Protein AF-A0A534WV07-F1 (afdb_monomer_lite)

Radius of gyration: 24.95 Å; chains: 1; bounding box: 79×54×52 Å

Secondary structure (DSSP, 8-state):
------------------------PBPTTS-B--PPPP-----SPTT-S-TTHHHHHHHHHHHHHHHHHHHHHHHHTSPP-EEETTTTEEESTHHHHHHHHHHHHHH-GGGSTTS---HHHHSBGGGTTB-S-HHHHTSS---

Foldseek 3Di:
DDDDDDDPDDDPDDPPPPDPPDPFDADPVRDGDPDPPDDPDDPDDPPQADPCVVVLLVVQLVVLVVQLVVLVVQLVPFDDWDWDDVVTDTPDCRVVNVVSVVSNQQSFLVVDPVSSDGQCCAQPVVVVGGHPRVRCCPGPNGD

Structure (mmCIF, N/CA/C/O backbone):
data_AF-A0A534WV07-F1
#
_entry.id   AF-A0A534WV07-F1
#
loop_
_atom_site.group_PDB
_atom_site.id
_atom_site.type_symbol
_atom_site.label_atom_id
_atom_site.label_alt_id
_atom_site.label_comp_id
_atom_site.label_asym_id
_atom_site.label_entity_id
_atom_site.label_seq_id
_atom_site.pdbx_PDB_ins_code
_atom_site.Cartn_x
_atom_site.Cartn_y
_atom_site.Cartn_z
_atom_site.occupancy
_atom_site.B_iso_or_equiv
_atom_site.auth_seq_id
_atom_site.auth_comp_id
_atom_site.auth_asym_id
_atom_site.auth_atom_id
_atom_site.pdbx_PDB_model_num
ATOM 1 N N . MET A 1 1 ? -57.813 41.978 6.808 1.00 44.91 1 MET A N 1
ATOM 2 C CA . MET A 1 1 ? -56.495 42.614 6.583 1.00 44.91 1 MET A CA 1
ATOM 3 C C . MET A 1 1 ? -55.533 42.200 7.688 1.00 44.91 1 MET A C 1
ATOM 5 O O . MET A 1 1 ? -55.581 42.769 8.769 1.00 44.91 1 MET A O 1
ATOM 9 N N . ARG A 1 2 ? -54.670 41.216 7.431 1.00 41.47 2 ARG A N 1
ATOM 10 C CA . ARG A 1 2 ? -53.385 41.042 8.123 1.00 41.47 2 ARG A CA 1
ATOM 11 C C . ARG A 1 2 ? -52.481 40.270 7.166 1.00 41.47 2 ARG A C 1
ATOM 13 O O . ARG A 1 2 ? -52.918 39.290 6.582 1.00 41.47 2 ARG A O 1
ATOM 20 N N . ARG A 1 3 ? -51.327 40.870 6.884 1.00 42.50 3 ARG A N 1
ATOM 21 C CA . ARG A 1 3 ? -50.384 40.506 5.827 1.00 42.50 3 ARG A CA 1
ATOM 22 C C . ARG A 1 3 ? -49.430 39.443 6.359 1.00 42.50 3 ARG A C 1
ATOM 24 O O . ARG A 1 3 ? -48.789 39.683 7.378 1.00 42.50 3 ARG A O 1
ATOM 31 N N . ASP A 1 4 ? -49.318 38.339 5.635 1.00 42.88 4 ASP A N 1
ATOM 32 C CA . ASP A 1 4 ? -48.272 37.342 5.822 1.00 42.88 4 ASP A CA 1
ATOM 33 C C . ASP A 1 4 ? -46.964 37.886 5.233 1.00 42.88 4 ASP A C 1
ATOM 35 O O . ASP A 1 4 ? -46.855 38.133 4.031 1.00 42.88 4 ASP A O 1
ATOM 39 N N . THR A 1 5 ? -45.973 38.132 6.086 1.00 47.84 5 THR A N 1
ATOM 40 C CA . THR A 1 5 ? -44.614 38.494 5.667 1.00 47.84 5 THR A CA 1
ATOM 41 C C . THR A 1 5 ? -43.731 37.254 5.727 1.00 47.84 5 THR A C 1
ATOM 43 O O . THR A 1 5 ? -43.322 36.831 6.807 1.00 47.84 5 THR A O 1
ATOM 46 N N . TYR A 1 6 ? -43.430 36.681 4.563 1.00 42.81 6 TYR A N 1
ATOM 47 C CA . TYR A 1 6 ? -42.392 35.667 4.400 1.00 42.81 6 TYR A CA 1
ATOM 48 C C . TYR A 1 6 ? -41.011 36.331 4.487 1.00 42.81 6 TYR A C 1
ATOM 50 O O . TYR A 1 6 ? -40.697 37.233 3.711 1.00 42.81 6 TYR A O 1
ATOM 58 N N . VAL A 1 7 ? -40.178 35.885 5.430 1.00 42.81 7 VAL A N 1
ATOM 59 C CA . VAL A 1 7 ? -38.757 36.248 5.495 1.00 42.81 7 VAL A CA 1
ATOM 60 C C . VAL A 1 7 ? -38.006 35.377 4.490 1.00 42.81 7 VAL A C 1
ATOM 62 O O . VAL A 1 7 ? -37.798 34.187 4.714 1.00 42.81 7 VAL A O 1
ATOM 65 N N . ALA A 1 8 ? -37.620 35.970 3.362 1.00 38.81 8 ALA A N 1
ATOM 66 C CA . ALA A 1 8 ? -36.709 35.365 2.401 1.00 38.81 8 ALA A CA 1
ATOM 67 C C . ALA A 1 8 ? -35.280 35.397 2.972 1.00 38.81 8 ALA A C 1
ATOM 69 O O . ALA A 1 8 ? -34.580 36.403 2.879 1.00 38.81 8 ALA A O 1
ATOM 70 N N . GLY A 1 9 ? -34.856 34.302 3.605 1.00 36.47 9 GLY A N 1
ATOM 71 C CA . GLY A 1 9 ? -33.460 34.089 3.981 1.00 36.47 9 GLY A CA 1
ATOM 72 C C . GLY A 1 9 ? -32.647 33.711 2.746 1.00 36.47 9 GLY A C 1
ATOM 73 O O . GLY A 1 9 ? -32.732 32.582 2.271 1.00 36.47 9 GLY A O 1
ATOM 74 N N . ALA A 1 10 ? -31.886 34.658 2.201 1.00 44.22 10 ALA A N 1
ATOM 75 C CA . ALA A 1 10 ? -30.962 34.405 1.103 1.00 44.22 10 ALA A CA 1
ATOM 76 C C . ALA A 1 10 ? -29.824 33.480 1.574 1.00 44.22 10 ALA A C 1
ATOM 78 O O . ALA A 1 10 ? -28.986 33.871 2.385 1.00 44.22 10 ALA A O 1
ATOM 79 N N . ALA A 1 11 ? -29.794 32.247 1.066 1.00 43.12 11 ALA A N 1
ATOM 80 C CA . ALA A 1 11 ? -28.668 31.339 1.237 1.00 43.12 11 ALA A CA 1
ATOM 81 C C . ALA A 1 11 ? -27.536 31.764 0.288 1.00 43.12 11 ALA A C 1
ATOM 83 O O . ALA A 1 11 ? -27.613 31.554 -0.922 1.00 43.12 11 ALA A O 1
ATOM 84 N N . VAL A 1 12 ? -26.487 32.385 0.828 1.00 46.97 12 VAL A N 1
ATOM 85 C CA . VAL A 1 12 ? -25.256 32.661 0.079 1.00 46.97 12 VAL A CA 1
ATOM 86 C C . VAL A 1 12 ? -24.437 31.371 0.036 1.00 46.97 12 VAL A C 1
ATOM 88 O O . VAL A 1 12 ? -23.792 30.996 1.013 1.00 46.97 12 VAL A O 1
ATOM 91 N N . LEU A 1 13 ? -24.486 30.672 -1.100 1.00 42.69 13 LEU A N 1
ATOM 92 C CA . LEU A 1 13 ? -23.568 29.580 -1.421 1.00 42.69 13 LEU A CA 1
ATOM 93 C C . LEU A 1 13 ? -22.167 30.175 -1.640 1.00 42.69 13 LEU A C 1
ATOM 95 O O . LEU A 1 13 ? -21.871 30.733 -2.696 1.00 42.69 13 LEU A O 1
ATOM 99 N N . GLY A 1 14 ? -21.301 30.080 -0.633 1.00 40.59 14 GLY A N 1
ATOM 100 C CA . GLY A 1 14 ? -19.882 30.385 -0.783 1.00 40.59 14 GLY A CA 1
ATOM 101 C C . GLY A 1 14 ? -19.194 29.280 -1.579 1.00 40.59 14 GLY A C 1
ATOM 102 O O . GLY A 1 14 ? -18.913 28.212 -1.037 1.00 40.59 14 GLY A O 1
ATOM 103 N N . LEU A 1 15 ? -18.923 29.523 -2.862 1.00 44.66 15 LEU A N 1
ATOM 104 C CA . LEU A 1 15 ? -18.034 28.680 -3.658 1.00 44.66 15 LEU A CA 1
ATOM 105 C C . LEU A 1 15 ? -16.600 28.876 -3.133 1.00 44.66 15 LEU A C 1
ATOM 107 O O . LEU A 1 15 ? -15.939 29.864 -3.453 1.00 44.66 15 LEU A O 1
ATOM 111 N N . LEU A 1 16 ? -16.120 27.956 -2.295 1.00 42.81 16 LEU A N 1
ATOM 112 C CA . LEU A 1 16 ? -14.706 27.882 -1.925 1.00 42.81 16 LEU A CA 1
ATOM 113 C C . LEU A 1 16 ? -13.919 27.367 -3.135 1.00 42.81 16 LEU A C 1
ATOM 115 O O . LEU A 1 16 ? -13.789 26.163 -3.353 1.00 42.81 16 LEU A O 1
ATOM 119 N N . LEU A 1 17 ? -13.412 28.299 -3.940 1.00 43.03 17 LEU A N 1
ATOM 120 C CA . LEU A 1 17 ? -12.397 28.023 -4.948 1.00 43.03 17 LEU A CA 1
ATOM 121 C C . LEU A 1 17 ? -11.103 27.637 -4.221 1.00 43.03 17 LEU A C 1
ATOM 123 O O . LEU A 1 17 ? -10.373 28.492 -3.722 1.00 43.03 17 LEU A O 1
ATOM 127 N N . VAL A 1 18 ? -10.830 26.336 -4.134 1.00 47.22 18 VAL A N 1
ATOM 128 C CA . VAL A 1 18 ? -9.512 25.831 -3.743 1.00 47.22 18 VAL A CA 1
ATOM 129 C C . VAL A 1 18 ? -8.566 26.117 -4.906 1.00 47.22 18 VAL A C 1
ATOM 131 O O . VAL A 1 18 ? -8.533 25.382 -5.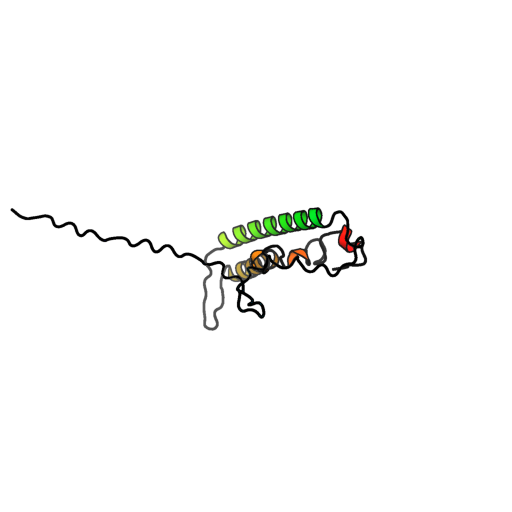890 1.00 47.22 18 VAL A O 1
ATOM 134 N N . SER A 1 19 ? -7.828 27.222 -4.822 1.00 48.84 19 SER A N 1
ATOM 135 C CA . SER A 1 19 ? -6.730 27.517 -5.741 1.00 48.84 19 SER A CA 1
ATOM 136 C C . SER A 1 19 ? -5.634 26.459 -5.566 1.00 48.84 19 SER A C 1
ATOM 138 O O . SER A 1 19 ? -5.107 26.333 -4.458 1.00 48.84 19 SER A O 1
ATOM 140 N N . PRO A 1 20 ? -5.225 25.723 -6.615 1.00 44.72 20 PRO A N 1
ATOM 141 C CA . PRO A 1 20 ? -4.034 24.893 -6.560 1.00 44.72 20 PRO A CA 1
ATOM 142 C C . PRO A 1 20 ? -2.830 25.823 -6.726 1.00 44.72 20 PRO A C 1
ATOM 144 O O . PRO A 1 20 ? -2.219 25.896 -7.789 1.00 44.72 20 PRO A O 1
ATOM 147 N N . ALA A 1 21 ? -2.513 26.606 -5.697 1.00 46.28 21 ALA A N 1
ATOM 148 C CA . ALA A 1 21 ? -1.262 27.346 -5.669 1.00 46.28 21 ALA A CA 1
ATOM 149 C C . ALA A 1 21 ? -0.133 26.342 -5.396 1.00 46.28 21 ALA A C 1
ATOM 151 O O . ALA A 1 21 ? 0.298 26.155 -4.261 1.00 46.28 21 ALA A O 1
ATOM 152 N N . GLY A 1 22 ? 0.316 25.656 -6.450 1.00 51.72 22 GLY A N 1
ATOM 153 C CA . GLY A 1 22 ? 1.664 25.103 -6.481 1.00 51.72 22 GLY A CA 1
ATOM 154 C C . GLY A 1 22 ? 2.663 26.236 -6.238 1.00 51.72 22 GLY A C 1
ATOM 155 O O . GLY A 1 22 ? 2.408 27.378 -6.624 1.00 51.72 22 GLY A O 1
ATOM 156 N N . PHE A 1 23 ? 3.765 25.939 -5.548 1.00 49.47 23 PHE A N 1
ATOM 157 C CA . PHE A 1 23 ? 4.808 26.914 -5.233 1.00 49.47 23 PHE A CA 1
ATOM 158 C C . PHE A 1 23 ? 5.256 27.635 -6.505 1.00 49.47 23 PHE A C 1
ATOM 160 O O . PHE A 1 23 ? 5.887 27.057 -7.387 1.00 49.47 23 PHE A O 1
ATOM 167 N N . ALA A 1 24 ? 4.877 28.902 -6.615 1.00 46.78 24 ALA A N 1
ATOM 168 C CA . ALA A 1 24 ? 5.143 29.706 -7.783 1.00 46.78 24 ALA A CA 1
ATOM 169 C C . ALA A 1 24 ? 6.567 30.270 -7.654 1.00 46.78 24 ALA A C 1
ATOM 171 O O . ALA A 1 24 ? 6.831 31.111 -6.796 1.00 46.78 24 ALA A O 1
ATOM 172 N N . GLN A 1 25 ? 7.504 29.769 -8.461 1.00 51.03 25 GLN A N 1
ATOM 173 C CA . GLN A 1 25 ? 8.878 30.267 -8.483 1.00 51.03 25 GLN A CA 1
ATOM 174 C C . GLN A 1 25 ? 8.988 31.393 -9.519 1.00 51.03 25 GLN A C 1
ATOM 176 O O . GLN A 1 25 ? 8.720 31.190 -10.702 1.00 51.03 25 GLN A O 1
ATOM 181 N N . GLN A 1 26 ? 9.348 32.600 -9.072 1.00 49.12 26 GLN A N 1
ATOM 182 C CA . GLN A 1 26 ? 9.653 33.717 -9.967 1.00 49.12 26 GLN A CA 1
ATOM 183 C C . GLN A 1 26 ? 10.931 33.409 -10.752 1.00 49.12 26 GLN A C 1
ATOM 185 O O . GLN A 1 26 ? 11.965 33.086 -10.167 1.00 49.12 26 GLN A O 1
ATOM 190 N N . ASN A 1 27 ? 10.884 33.554 -12.075 1.00 57.56 27 ASN A N 1
ATOM 191 C CA . ASN A 1 27 ? 12.112 33.700 -12.851 1.00 57.56 27 ASN A CA 1
ATOM 192 C C . ASN A 1 27 ? 12.733 35.082 -12.544 1.00 57.56 27 ASN A C 1
ATOM 194 O O . ASN A 1 27 ? 12.026 36.015 -12.161 1.00 57.56 27 ASN A O 1
ATOM 198 N N . GLY A 1 28 ? 14.045 35.238 -12.745 1.00 54.62 28 GLY A N 1
ATOM 199 C CA . GLY A 1 28 ? 14.826 36.464 -12.530 1.00 54.62 28 GLY A CA 1
ATOM 200 C C . GLY A 1 28 ? 14.401 37.689 -13.357 1.00 54.62 28 GLY A C 1
ATOM 201 O O . GLY A 1 28 ? 15.070 38.714 -13.311 1.00 54.62 28 GLY A O 1
ATOM 202 N N . ASN A 1 29 ? 13.294 37.605 -14.098 1.00 64.62 29 ASN A N 1
ATOM 203 C CA . ASN A 1 29 ? 12.626 38.697 -14.807 1.00 64.62 29 ASN A CA 1
ATOM 204 C C . ASN A 1 29 ? 11.227 39.033 -14.241 1.00 64.62 29 ASN A C 1
ATOM 206 O O . ASN A 1 29 ? 10.487 39.791 -14.860 1.00 64.62 29 ASN A O 1
ATOM 210 N N . GLY A 1 30 ? 10.850 38.480 -13.082 1.00 55.50 30 GLY A N 1
ATOM 211 C CA . GLY A 1 30 ? 9.618 38.829 -12.365 1.00 55.50 30 GLY A CA 1
ATOM 212 C C . GLY A 1 30 ? 8.333 38.192 -12.904 1.00 55.50 30 GLY A C 1
ATOM 213 O O . GLY A 1 30 ? 7.273 38.402 -12.316 1.00 55.50 30 GLY A O 1
ATOM 214 N N . ASN A 1 31 ? 8.405 37.381 -13.965 1.00 61.72 31 ASN A N 1
ATOM 215 C CA . ASN A 1 31 ? 7.242 36.676 -14.501 1.00 61.72 31 ASN A CA 1
ATOM 216 C C . ASN A 1 31 ? 7.009 35.346 -13.773 1.00 61.72 31 ASN A C 1
ATOM 218 O O . ASN A 1 31 ? 7.910 34.510 -13.662 1.00 61.72 31 ASN A O 1
ATOM 222 N N . PHE A 1 32 ? 5.770 35.138 -13.324 1.00 53.28 32 PHE A N 1
ATOM 223 C CA . PHE A 1 32 ? 5.299 33.843 -12.846 1.00 53.28 32 PHE A CA 1
ATOM 224 C C . PHE A 1 32 ? 5.112 32.906 -14.034 1.00 53.28 32 PHE A C 1
ATOM 226 O O . PHE A 1 32 ? 4.181 33.057 -14.825 1.00 53.28 32 PHE A O 1
ATOM 233 N N . VAL A 1 33 ? 6.007 31.932 -14.158 1.00 60.22 33 VAL A N 1
ATOM 234 C CA . VAL A 1 33 ? 5.851 30.826 -15.099 1.00 60.22 33 VAL A CA 1
ATOM 235 C C . VAL A 1 33 ? 5.328 29.645 -14.293 1.00 60.22 33 VAL A C 1
ATOM 237 O O . VAL A 1 33 ? 5.972 29.215 -13.338 1.00 60.22 33 VAL A O 1
ATOM 240 N N . CYS A 1 34 ? 4.158 29.119 -14.660 1.00 58.78 34 CYS A N 1
ATOM 241 C CA . CYS A 1 34 ? 3.775 27.774 -14.243 1.00 58.78 34 CYS A CA 1
ATOM 242 C C . CYS A 1 34 ? 4.711 26.811 -14.977 1.00 58.78 34 CYS A C 1
ATOM 244 O O . CYS A 1 34 ? 4.427 26.399 -16.101 1.00 58.78 34 CYS A O 1
ATOM 246 N N . GLU A 1 35 ? 5.881 26.542 -14.398 1.00 57.66 35 GLU A N 1
ATOM 247 C CA . GLU A 1 35 ? 6.771 25.518 -14.926 1.00 57.66 35 GLU A CA 1
ATOM 248 C C . GLU A 1 35 ? 6.032 24.178 -14.771 1.00 57.66 35 GLU A C 1
ATOM 250 O O . GLU A 1 35 ? 5.529 23.893 -13.676 1.00 57.66 35 GLU A O 1
ATOM 255 N N . PRO A 1 36 ? 5.877 23.376 -15.845 1.00 57.44 36 PRO A N 1
ATOM 256 C CA . PRO A 1 36 ? 5.314 22.040 -15.703 1.00 57.44 36 PRO A CA 1
ATOM 257 C C . PRO A 1 36 ? 6.112 21.302 -14.622 1.00 57.44 36 PRO A C 1
ATOM 259 O O . PRO A 1 36 ? 7.318 21.553 -14.505 1.00 57.44 36 PRO A O 1
ATOM 262 N N . PRO A 1 37 ? 5.474 20.428 -13.817 1.00 60.75 37 PRO A N 1
ATOM 263 C CA . PRO A 1 37 ? 6.180 19.721 -12.759 1.00 60.75 37 PRO A CA 1
ATOM 264 C C . PRO A 1 37 ? 7.449 19.120 -13.357 1.00 60.75 37 PRO A C 1
ATOM 266 O O . PRO A 1 37 ? 7.390 18.444 -14.391 1.00 60.75 37 PRO A O 1
ATOM 269 N N . LYS A 1 38 ? 8.604 19.452 -12.760 1.00 64.31 38 LYS A N 1
ATOM 270 C CA . LYS A 1 38 ? 9.887 18.891 -13.185 1.00 64.31 38 LYS A CA 1
ATOM 271 C C . LYS A 1 38 ? 9.689 17.386 -13.301 1.00 64.31 38 LYS A C 1
ATOM 273 O O . LYS A 1 38 ? 9.105 16.782 -12.399 1.00 64.31 38 LYS A O 1
ATOM 278 N N . ARG A 1 39 ? 10.119 16.809 -14.430 1.00 64.31 39 ARG A N 1
ATOM 279 C CA . ARG A 1 39 ? 10.067 15.355 -14.628 1.00 64.31 39 ARG A CA 1
ATOM 280 C C . ARG A 1 39 ? 10.599 14.689 -13.354 1.00 64.31 39 ARG A C 1
ATOM 282 O O . ARG A 1 39 ? 11.603 15.196 -12.838 1.00 64.31 39 ARG A O 1
ATOM 289 N N . PRO A 1 40 ? 9.943 13.628 -12.843 1.00 70.81 40 PRO A N 1
ATOM 290 C CA . PRO A 1 40 ? 10.460 12.887 -11.704 1.00 70.81 40 PRO A CA 1
ATOM 291 C C . PRO A 1 40 ? 11.950 12.621 -11.910 1.00 70.81 40 PRO A C 1
ATOM 293 O O . PRO A 1 40 ? 12.369 12.247 -13.009 1.00 70.81 40 PRO A O 1
ATOM 296 N N . TYR A 1 41 ? 12.751 12.938 -10.896 1.00 77.00 41 TYR A N 1
ATOM 297 C CA . TYR A 1 41 ? 14.190 12.737 -10.961 1.00 77.00 41 TYR A CA 1
ATOM 298 C C . TYR A 1 41 ? 14.465 11.242 -11.127 1.00 77.00 41 TYR A C 1
ATOM 300 O O . TYR A 1 41 ? 14.104 10.455 -10.258 1.00 77.00 41 TYR A O 1
ATOM 308 N N . ASP A 1 42 ? 15.092 10.875 -12.243 1.00 80.12 42 ASP A N 1
ATOM 309 C CA . ASP A 1 42 ? 15.570 9.521 -12.503 1.00 80.12 42 ASP A CA 1
ATOM 310 C C . ASP A 1 42 ? 17.098 9.502 -12.309 1.00 80.12 42 ASP A C 1
ATOM 312 O O . ASP A 1 42 ? 17.826 10.034 -13.156 1.00 80.12 42 ASP A O 1
ATOM 316 N N . PRO A 1 43 ? 17.604 8.965 -11.182 1.00 82.56 43 PRO A N 1
ATOM 317 C CA . PRO A 1 43 ? 19.040 8.877 -10.928 1.00 82.56 43 PRO A CA 1
ATOM 318 C C . PRO A 1 43 ? 19.743 7.809 -11.775 1.00 82.56 43 PRO A C 1
ATOM 320 O O . PRO A 1 43 ? 20.973 7.722 -11.729 1.00 82.56 43 PRO A O 1
ATOM 323 N N . TYR A 1 44 ? 19.006 6.961 -12.498 1.00 82.12 44 TYR A N 1
ATOM 324 C CA . TYR A 1 44 ? 19.549 5.744 -13.081 1.00 82.12 44 TYR A CA 1
ATOM 325 C C . TYR A 1 44 ? 19.982 5.941 -14.546 1.00 82.12 44 TYR A C 1
ATOM 327 O O . TYR A 1 44 ? 19.246 6.485 -15.372 1.00 82.12 44 TYR A O 1
ATOM 335 N N . PRO A 1 45 ? 21.191 5.480 -14.927 1.00 83.38 45 PRO A N 1
ATOM 336 C CA . PRO A 1 45 ? 21.602 5.410 -16.323 1.00 83.38 45 PRO A CA 1
ATOM 337 C C . PRO A 1 45 ? 20.601 4.664 -17.214 1.00 83.38 45 PRO A C 1
ATOM 339 O O . PRO A 1 45 ? 19.971 3.688 -16.812 1.00 83.38 45 PRO A O 1
ATOM 342 N N . ARG A 1 46 ? 20.500 5.0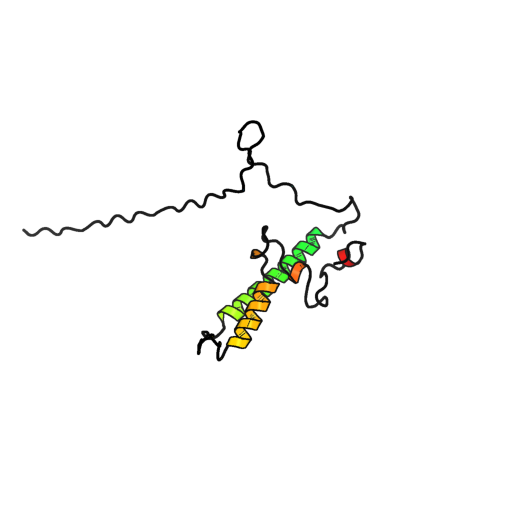66 -18.485 1.00 81.69 46 ARG A N 1
ATOM 343 C CA . ARG A 1 46 ? 19.602 4.393 -19.435 1.00 81.69 46 ARG A CA 1
ATOM 344 C C . ARG A 1 46 ? 19.931 2.902 -19.550 1.00 81.69 46 ARG A C 1
ATOM 346 O O . ARG A 1 46 ? 21.084 2.538 -19.765 1.00 81.69 46 ARG A O 1
ATOM 353 N N . GLY A 1 47 ? 18.896 2.065 -19.500 1.00 82.25 47 GLY A N 1
ATOM 354 C CA . GLY A 1 47 ? 18.993 0.626 -19.760 1.00 82.25 47 GLY A CA 1
ATOM 355 C C . GLY A 1 47 ? 19.366 -0.244 -18.558 1.00 82.25 47 GLY A C 1
ATOM 356 O O . GLY A 1 47 ? 19.502 -1.448 -18.751 1.00 82.25 47 GLY A O 1
ATOM 357 N N . ILE A 1 48 ? 19.516 0.322 -17.351 1.00 84.94 48 ILE A N 1
ATOM 358 C CA . ILE A 1 48 ? 19.755 -0.483 -16.137 1.00 84.94 48 ILE A CA 1
ATOM 359 C C . ILE A 1 48 ? 18.472 -0.844 -15.388 1.00 84.94 48 ILE A C 1
ATOM 361 O O . ILE A 1 48 ? 18.454 -1.839 -14.668 1.00 84.94 48 ILE A O 1
ATOM 365 N N . LEU A 1 49 ? 17.412 -0.049 -15.555 1.00 87.06 49 LEU A N 1
ATOM 366 C CA . LEU A 1 49 ? 16.111 -0.356 -14.976 1.00 87.06 49 LEU A CA 1
ATOM 367 C C . LEU A 1 49 ? 15.429 -1.483 -15.768 1.00 87.06 49 LEU A C 1
ATOM 369 O O . LEU A 1 49 ? 15.537 -1.516 -17.002 1.00 87.06 49 LEU A O 1
ATOM 373 N N . PRO A 1 50 ? 14.711 -2.394 -15.088 1.00 89.44 50 PRO A N 1
ATOM 374 C CA . PRO A 1 50 ? 13.942 -3.435 -15.750 1.00 89.44 50 PRO A CA 1
ATOM 375 C C . PRO A 1 50 ? 12.934 -2.864 -16.751 1.00 89.44 50 PRO A C 1
ATOM 377 O O . PRO A 1 50 ? 12.294 -1.841 -16.512 1.00 89.44 50 PRO A O 1
ATOM 380 N N . ARG A 1 51 ? 12.751 -3.553 -17.884 1.00 90.62 51 ARG A N 1
ATOM 381 C CA . ARG A 1 51 ? 11.788 -3.135 -18.923 1.00 90.62 51 ARG A CA 1
ATOM 382 C C . ARG A 1 51 ? 10.330 -3.230 -18.468 1.00 90.62 51 ARG A C 1
ATOM 384 O O . ARG A 1 51 ? 9.465 -2.632 -19.097 1.00 90.62 51 ARG A O 1
ATOM 391 N N . ASP A 1 52 ? 10.074 -4.003 -17.420 1.00 92.56 52 ASP A N 1
ATOM 392 C CA . ASP A 1 52 ? 8.769 -4.236 -16.809 1.00 92.56 52 ASP A CA 1
ATOM 393 C C . ASP A 1 52 ? 8.542 -3.393 -15.542 1.00 92.56 52 ASP A C 1
ATOM 395 O O . ASP A 1 52 ? 7.578 -3.637 -14.824 1.00 92.56 52 ASP A O 1
ATOM 399 N N . LEU A 1 53 ? 9.382 -2.386 -15.272 1.00 90.81 53 LEU A N 1
ATOM 400 C CA . LEU A 1 53 ? 9.275 -1.577 -14.057 1.00 90.81 53 LEU A CA 1
ATOM 401 C C . LEU A 1 53 ? 7.902 -0.906 -13.908 1.00 90.81 53 LEU A C 1
ATOM 403 O O . LEU A 1 53 ? 7.260 -1.069 -12.880 1.00 90.81 53 LEU A O 1
ATOM 407 N N . GLU A 1 54 ? 7.429 -0.189 -14.928 1.00 92.31 54 GLU A N 1
ATOM 408 C CA . GLU A 1 54 ? 6.129 0.499 -14.883 1.00 92.31 54 GLU A CA 1
ATOM 409 C C . GLU A 1 54 ? 4.942 -0.452 -14.628 1.00 92.31 54 GLU A C 1
ATOM 411 O O . GLU A 1 54 ? 4.182 -0.211 -13.688 1.00 92.31 54 GLU A O 1
ATOM 416 N N . PRO A 1 55 ? 4.765 -1.565 -15.373 1.00 96.44 55 PRO A N 1
ATOM 417 C CA . PRO A 1 55 ? 3.674 -2.490 -15.073 1.00 96.44 55 PRO A CA 1
ATOM 418 C C . PRO A 1 55 ? 3.805 -3.161 -13.695 1.00 96.44 55 PRO A C 1
ATOM 420 O O . PRO A 1 55 ? 2.778 -3.472 -13.083 1.00 96.44 55 PRO A O 1
ATOM 423 N N . GLU A 1 56 ? 5.023 -3.362 -13.180 1.00 96.06 56 GLU A N 1
ATOM 424 C CA . GLU A 1 56 ? 5.243 -3.871 -11.822 1.00 96.06 56 GLU A CA 1
ATOM 425 C C . GLU A 1 56 ? 4.929 -2.828 -10.742 1.00 96.06 56 GLU A C 1
ATOM 427 O O . GLU A 1 56 ? 4.284 -3.169 -9.750 1.00 96.06 56 GLU A O 1
ATOM 432 N N . LEU A 1 57 ? 5.282 -1.556 -10.947 1.00 94.94 57 LEU A N 1
ATOM 433 C CA . LEU A 1 57 ? 4.851 -0.455 -10.083 1.00 94.94 57 LEU A CA 1
ATOM 434 C C . LEU A 1 57 ? 3.323 -0.394 -10.036 1.00 94.94 57 LEU A C 1
ATOM 436 O O . LEU A 1 57 ? 2.740 -0.396 -8.955 1.00 94.94 57 LEU A O 1
ATOM 440 N N . ASP A 1 58 ? 2.653 -0.451 -11.187 1.00 97.31 58 ASP A N 1
ATOM 441 C CA . ASP A 1 58 ? 1.191 -0.476 -11.252 1.00 97.31 58 ASP A CA 1
ATOM 442 C C . ASP A 1 58 ? 0.588 -1.695 -10.536 1.00 97.31 58 ASP A C 1
ATOM 444 O O . ASP A 1 58 ? -0.471 -1.593 -9.908 1.00 97.31 58 ASP A O 1
ATOM 448 N N . ARG A 1 59 ? 1.235 -2.867 -10.610 1.00 97.50 59 ARG A N 1
ATOM 449 C CA . ARG A 1 59 ? 0.818 -4.061 -9.857 1.00 97.50 59 ARG A CA 1
ATOM 450 C C . ARG A 1 59 ? 0.917 -3.825 -8.354 1.00 97.50 59 ARG A C 1
ATOM 452 O O . ARG A 1 59 ? -0.057 -4.098 -7.653 1.00 97.50 59 ARG A O 1
ATOM 459 N N . VAL A 1 60 ? 2.050 -3.315 -7.879 1.00 97.44 60 VAL A N 1
ATOM 460 C CA . VAL A 1 60 ? 2.279 -3.018 -6.459 1.00 97.44 60 VAL A CA 1
ATOM 461 C C . VAL A 1 60 ? 1.278 -1.983 -5.961 1.00 97.44 60 VAL A C 1
ATOM 463 O O . VAL A 1 60 ? 0.665 -2.189 -4.920 1.00 97.44 60 VAL A O 1
ATOM 466 N N . ARG A 1 61 ? 1.015 -0.922 -6.728 1.00 97.81 61 ARG A N 1
ATOM 467 C CA . ARG A 1 61 ? 0.019 0.101 -6.374 1.00 97.81 61 ARG A CA 1
ATOM 468 C C . ARG A 1 61 ? -1.396 -0.463 -6.248 1.00 97.81 61 ARG A C 1
ATOM 470 O O . ARG A 1 61 ? -2.112 -0.138 -5.305 1.00 97.81 61 ARG A O 1
ATOM 477 N N . ARG A 1 62 ? -1.806 -1.371 -7.146 1.00 98.25 62 ARG A N 1
ATOM 478 C CA . ARG A 1 62 ? -3.097 -2.077 -7.011 1.00 98.25 62 ARG A CA 1
ATOM 479 C C . ARG A 1 62 ? -3.160 -2.925 -5.742 1.00 98.25 62 ARG A C 1
ATOM 481 O O . ARG A 1 62 ? -4.197 -2.950 -5.085 1.00 98.25 62 ARG A O 1
ATOM 488 N N . GLU A 1 63 ? -2.074 -3.613 -5.403 1.00 97.81 63 GLU A N 1
ATOM 489 C CA . GLU A 1 63 ? -1.982 -4.417 -4.182 1.00 97.81 63 GLU A CA 1
ATOM 490 C C . GLU A 1 63 ? -2.041 -3.546 -2.918 1.00 97.81 63 GLU A C 1
ATOM 492 O O . GLU A 1 63 ? -2.813 -3.833 -2.002 1.00 97.81 63 GLU A O 1
ATOM 497 N N . VAL A 1 64 ? -1.298 -2.437 -2.905 1.00 98.38 64 VAL A N 1
ATOM 498 C CA . VAL A 1 64 ? -1.328 -1.429 -1.840 1.00 98.38 64 VAL A CA 1
ATOM 499 C C . VAL A 1 64 ? -2.744 -0.886 -1.651 1.00 98.38 64 VAL A C 1
ATOM 501 O O . VAL A 1 64 ? -3.271 -0.943 -0.539 1.00 98.38 64 VAL A O 1
ATOM 504 N N . GLY A 1 65 ? -3.390 -0.444 -2.734 1.00 98.31 65 GLY A N 1
ATOM 505 C CA . GLY A 1 65 ? -4.755 0.078 -2.701 1.00 98.31 65 GLY A CA 1
ATOM 506 C C . GLY A 1 65 ? -5.771 -0.944 -2.186 1.00 98.31 65 GLY A C 1
ATOM 507 O O . GLY A 1 65 ? -6.576 -0.626 -1.314 1.00 98.31 65 GLY A O 1
ATOM 508 N N . PHE A 1 66 ? -5.685 -2.198 -2.641 1.00 98.38 66 PHE A N 1
ATOM 509 C CA . PHE A 1 66 ? -6.557 -3.270 -2.158 1.00 98.38 66 PHE A CA 1
ATOM 510 C C . PHE A 1 66 ? -6.428 -3.486 -0.641 1.00 98.38 66 PHE A C 1
ATOM 512 O O . PHE A 1 66 ? -7.434 -3.586 0.068 1.00 98.38 66 PHE A O 1
ATOM 519 N N . ILE A 1 67 ? -5.197 -3.532 -0.118 1.00 98.25 67 ILE A N 1
ATOM 520 C CA . ILE A 1 67 ? -4.966 -3.746 1.318 1.00 98.25 67 ILE A CA 1
ATOM 521 C C . ILE A 1 67 ? -5.371 -2.512 2.134 1.00 98.25 67 ILE A C 1
ATOM 523 O O . ILE A 1 67 ? -5.896 -2.665 3.243 1.00 98.25 67 ILE A O 1
ATOM 527 N N . PHE A 1 68 ? -5.173 -1.305 1.599 1.00 98.62 68 PHE A N 1
ATOM 528 C CA . PHE A 1 68 ? -5.657 -0.072 2.212 1.00 98.62 68 PHE A CA 1
ATOM 529 C C . PHE A 1 68 ? -7.181 -0.080 2.353 1.00 98.62 68 PHE A C 1
ATOM 531 O O . PHE A 1 68 ? -7.689 0.150 3.450 1.00 98.62 68 PHE A O 1
ATOM 538 N N . ASP A 1 69 ? -7.915 -0.419 1.291 1.00 98.62 69 ASP A N 1
ATOM 539 C CA . ASP A 1 69 ? -9.379 -0.485 1.321 1.00 98.62 69 ASP A CA 1
ATOM 540 C C . ASP A 1 69 ? -9.878 -1.522 2.332 1.00 98.62 69 ASP A C 1
ATOM 542 O O . ASP A 1 69 ? -10.818 -1.263 3.093 1.00 98.62 69 ASP A O 1
ATOM 546 N N . GLN A 1 70 ? -9.199 -2.671 2.416 1.00 98.38 70 GLN A N 1
ATOM 547 C CA . GLN A 1 70 ? -9.469 -3.666 3.449 1.00 98.38 70 GLN A CA 1
ATOM 548 C C . GLN A 1 70 ? -9.240 -3.092 4.858 1.00 98.38 70 GLN A C 1
ATOM 550 O O . GLN A 1 70 ? -10.092 -3.244 5.734 1.00 98.38 70 GLN A O 1
ATOM 555 N N . ALA A 1 71 ? -8.110 -2.420 5.094 1.00 98.25 71 ALA A N 1
ATOM 556 C CA . ALA A 1 71 ? -7.790 -1.810 6.386 1.00 98.25 71 ALA A CA 1
ATOM 557 C C . ALA A 1 71 ? -8.776 -0.691 6.759 1.00 98.25 71 ALA A C 1
ATOM 559 O O . ALA A 1 71 ? -9.135 -0.527 7.925 1.00 98.25 71 ALA A O 1
ATOM 560 N N . LEU A 1 72 ? -9.262 0.057 5.770 1.00 98.50 72 LEU A N 1
ATOM 561 C CA . LEU A 1 72 ? -10.254 1.107 5.958 1.00 98.50 72 LEU A CA 1
ATOM 562 C C . LEU A 1 72 ? -11.622 0.529 6.325 1.00 98.50 72 LEU A C 1
ATOM 564 O O . LEU A 1 72 ? -12.297 1.065 7.208 1.00 98.50 72 LEU A O 1
ATOM 568 N N . ALA A 1 73 ? -12.021 -0.574 5.692 1.00 98.50 73 ALA A N 1
ATOM 569 C CA . ALA A 1 73 ? -13.216 -1.315 6.076 1.00 98.50 73 ALA A CA 1
ATOM 570 C C . ALA A 1 73 ? -13.097 -1.864 7.509 1.00 98.50 73 ALA A C 1
ATOM 572 O O . ALA A 1 73 ? -14.015 -1.679 8.309 1.00 98.50 73 ALA A O 1
ATOM 573 N N . GLU A 1 74 ? -11.948 -2.453 7.862 1.00 97.94 74 GLU A N 1
ATOM 574 C CA . GLU A 1 74 ? -11.646 -2.921 9.223 1.00 97.94 74 GLU A CA 1
ATOM 575 C C . GLU A 1 74 ? -11.753 -1.778 10.242 1.00 97.94 74 GLU A C 1
ATOM 577 O O . GLU A 1 74 ? -12.424 -1.927 11.261 1.00 97.94 74 GLU A O 1
ATOM 582 N N . MET A 1 75 ? -11.164 -0.614 9.947 1.00 97.19 75 MET A N 1
ATOM 583 C CA . MET A 1 75 ? -11.186 0.555 10.832 1.00 97.19 75 MET A CA 1
ATOM 584 C C . MET A 1 75 ? -12.610 1.069 11.060 1.00 97.19 75 MET A C 1
ATOM 586 O O . MET A 1 75 ? -12.982 1.391 12.188 1.00 97.19 75 MET A O 1
ATOM 590 N N . ARG A 1 76 ? -13.421 1.129 9.998 1.00 97.00 76 ARG A N 1
ATOM 591 C CA . ARG A 1 76 ? -14.827 1.566 10.061 1.00 97.00 76 ARG A CA 1
ATOM 592 C C . ARG A 1 76 ? -15.720 0.588 10.821 1.00 97.00 76 ARG A C 1
ATOM 594 O O . ARG A 1 76 ? -16.734 1.009 11.367 1.00 97.00 76 ARG A O 1
ATOM 601 N N . ALA A 1 77 ? -15.354 -0.690 10.857 1.00 97.12 77 ALA A N 1
ATOM 602 C CA . ALA A 1 77 ? -16.083 -1.723 11.583 1.00 97.12 77 ALA A CA 1
ATOM 603 C C . ALA A 1 77 ? -15.734 -1.782 13.082 1.00 97.12 77 ALA A C 1
ATOM 605 O O . ALA A 1 77 ? -16.380 -2.520 13.829 1.00 97.12 77 ALA A O 1
ATOM 606 N N . LEU A 1 78 ? -14.722 -1.037 13.546 1.00 95.19 78 LEU A N 1
ATOM 607 C CA . LEU A 1 78 ? -14.339 -1.054 14.956 1.00 95.19 78 LEU A CA 1
ATOM 608 C C . LEU A 1 78 ? -15.438 -0.452 15.847 1.00 95.19 78 LEU A C 1
ATOM 610 O O . LEU A 1 78 ? -15.997 0.599 15.521 1.00 95.19 78 LEU A O 1
ATOM 614 N N . PRO A 1 79 ? -15.700 -1.048 17.027 1.00 93.94 79 PRO A N 1
ATOM 615 C CA . PRO A 1 79 ? -16.532 -0.417 18.041 1.00 93.94 79 PRO A CA 1
ATOM 616 C C . PRO A 1 79 ? -15.962 0.948 18.458 1.00 93.94 79 PRO A C 1
ATOM 618 O O . PRO A 1 79 ? -14.732 1.105 18.469 1.00 93.94 79 PRO A O 1
ATOM 621 N N . PRO A 1 80 ? -16.818 1.904 18.869 1.00 90.62 80 PRO A N 1
ATOM 622 C CA . PRO A 1 80 ? -16.380 3.207 19.357 1.00 90.62 80 PRO A CA 1
ATOM 623 C C . PRO A 1 80 ? -15.273 3.108 20.412 1.00 90.62 80 PRO A C 1
ATOM 625 O O . PRO A 1 80 ? -15.338 2.289 21.330 1.00 90.62 80 PRO A O 1
ATOM 628 N N . LEU A 1 81 ? -14.255 3.963 20.285 1.00 90.00 81 LEU A N 1
ATOM 629 C CA . LEU A 1 81 ? -13.118 3.979 21.203 1.00 90.00 81 LEU A CA 1
ATOM 630 C C . LEU A 1 81 ? -13.478 4.706 22.497 1.00 90.00 81 LEU A C 1
ATOM 632 O O . LEU A 1 81 ? -13.686 5.922 22.501 1.00 90.00 81 LEU A O 1
ATOM 636 N N . THR A 1 82 ? -13.472 3.972 23.606 1.00 89.31 82 THR A N 1
ATOM 637 C CA . THR A 1 82 ? -13.650 4.537 24.947 1.00 89.31 82 THR A CA 1
ATOM 638 C C . THR A 1 82 ? -12.296 4.941 25.517 1.00 89.31 82 THR A C 1
ATOM 640 O O . THR A 1 82 ? -11.418 4.099 25.711 1.00 89.31 82 THR A O 1
ATOM 643 N N . ARG A 1 83 ? -12.127 6.236 25.796 1.00 90.19 83 ARG A N 1
ATOM 644 C CA . ARG A 1 83 ? -10.935 6.791 26.453 1.00 90.19 83 ARG A CA 1
ATOM 645 C C . ARG A 1 83 ? -11.217 6.966 27.942 1.00 90.19 83 ARG A C 1
ATOM 647 O O . ARG A 1 83 ? -12.241 7.548 28.291 1.00 90.19 83 ARG A O 1
ATOM 654 N N . THR A 1 84 ? -10.330 6.484 28.801 1.00 86.94 84 THR A N 1
ATOM 655 C CA . THR A 1 84 ? -10.409 6.674 30.258 1.00 86.94 84 THR A CA 1
ATOM 656 C C . THR A 1 84 ? -9.102 7.298 30.769 1.00 86.94 84 THR A C 1
ATOM 658 O O . THR A 1 84 ? -8.137 7.374 30.017 1.00 86.94 84 THR A O 1
ATOM 661 N N . SER A 1 85 ? -9.089 7.780 32.018 1.00 85.19 85 SER A N 1
ATOM 662 C CA . SER A 1 85 ? -7.930 8.366 32.726 1.00 85.19 85 SER A CA 1
ATOM 663 C C . SER A 1 85 ? -7.244 9.596 32.092 1.00 85.19 85 SER A C 1
ATOM 665 O O . SER A 1 85 ? -7.600 10.074 31.017 1.00 85.19 85 SER A O 1
ATOM 667 N N . ASN A 1 86 ? -6.265 10.149 32.820 1.00 85.75 86 ASN A N 1
ATOM 668 C CA . ASN A 1 86 ? -5.317 11.156 32.343 1.00 85.75 86 ASN A CA 1
ATOM 669 C C . ASN A 1 86 ? -3.897 10.762 32.816 1.00 85.75 86 ASN A C 1
ATOM 671 O O . ASN A 1 86 ? -3.656 10.823 34.024 1.00 85.75 86 ASN A O 1
ATOM 675 N N . PRO A 1 87 ? -2.978 10.332 31.925 1.00 83.50 87 PRO A N 1
ATOM 676 C CA . PRO A 1 87 ? -3.102 10.307 30.463 1.00 83.50 87 PRO A CA 1
ATOM 677 C C . PRO A 1 87 ? -4.187 9.343 29.944 1.00 83.50 87 PRO A C 1
ATOM 679 O O . PRO A 1 87 ? -4.541 8.397 30.654 1.00 83.50 87 PRO A O 1
ATOM 682 N N . PRO A 1 88 ? -4.731 9.567 28.731 1.00 86.50 88 PRO A N 1
ATOM 683 C CA . PRO A 1 88 ? -5.804 8.739 28.194 1.00 86.50 88 PRO A CA 1
ATOM 684 C C . PRO A 1 88 ? -5.341 7.306 27.917 1.00 86.50 88 PRO A C 1
ATOM 686 O O . PRO A 1 88 ? -4.395 7.095 27.158 1.00 86.50 88 PRO A O 1
ATOM 689 N N . THR A 1 89 ? -6.051 6.317 28.448 1.00 87.19 89 THR A N 1
ATOM 690 C CA . THR A 1 89 ? -5.951 4.916 28.027 1.00 87.19 89 THR A CA 1
ATOM 691 C C . THR A 1 89 ? -7.153 4.565 27.154 1.00 87.19 89 THR A C 1
ATOM 693 O O . THR A 1 89 ? -8.289 4.961 27.423 1.00 87.19 89 THR A O 1
ATOM 696 N N . ILE A 1 90 ? -6.917 3.844 26.056 1.00 89.62 90 ILE A N 1
ATOM 697 C CA . ILE A 1 90 ? -7.996 3.376 25.179 1.00 89.62 90 ILE A CA 1
ATOM 698 C C . ILE A 1 90 ? -8.381 1.965 25.620 1.00 89.62 90 ILE A C 1
ATOM 700 O O . ILE A 1 90 ? -7.598 1.028 25.471 1.00 89.62 90 ILE A O 1
ATOM 704 N N . HIS A 1 91 ? -9.585 1.816 26.164 1.00 84.25 91 HIS A N 1
ATOM 705 C CA . HIS A 1 91 ? -10.122 0.530 26.605 1.00 84.25 91 HIS A CA 1
ATOM 706 C C . HIS A 1 91 ? -10.876 -0.190 25.477 1.00 84.25 91 HIS A C 1
ATOM 708 O O . HIS A 1 91 ? -11.231 0.402 24.457 1.00 84.25 91 HIS A O 1
ATOM 714 N N . GLY A 1 92 ? -11.142 -1.485 25.666 1.00 87.44 92 GLY A N 1
ATOM 715 C CA . GLY A 1 92 ? -11.913 -2.291 24.718 1.00 87.44 92 GLY A CA 1
ATOM 716 C C . GLY A 1 92 ? -11.164 -2.502 23.403 1.00 87.44 92 GLY A C 1
ATOM 717 O O . GLY A 1 92 ? -10.135 -3.173 23.372 1.00 87.44 92 GLY A O 1
ATOM 718 N N . SER A 1 93 ? -11.659 -1.909 22.315 1.00 90.62 93 SER A N 1
ATOM 719 C CA . SER A 1 93 ? -11.097 -2.033 20.963 1.00 90.62 93 SER A CA 1
ATOM 720 C C . SER A 1 93 ? -9.772 -1.281 20.754 1.00 90.62 93 SER A C 1
ATOM 722 O O . SER A 1 93 ? -9.264 -1.265 19.636 1.00 90.62 93 SER A O 1
ATOM 724 N N . GLY A 1 94 ? -9.164 -0.704 21.798 1.00 92.06 94 GLY A N 1
ATOM 725 C CA . GLY A 1 94 ? -7.942 0.103 21.697 1.00 92.06 94 GLY A CA 1
ATOM 726 C C . GLY A 1 94 ? -6.772 -0.587 20.994 1.00 92.06 94 GLY A C 1
ATOM 727 O O . GLY A 1 94 ? -6.187 -0.013 20.078 1.00 92.06 94 GLY A O 1
ATOM 728 N N . TYR A 1 95 ? -6.467 -1.840 21.344 1.00 92.50 95 TYR A N 1
ATOM 729 C CA . TYR A 1 95 ? -5.397 -2.589 20.670 1.00 92.50 95 TYR A CA 1
ATOM 730 C C . TYR A 1 95 ? -5.709 -2.835 19.186 1.00 92.50 95 TYR A C 1
ATOM 732 O O . TYR A 1 95 ? -4.860 -2.624 18.319 1.00 92.50 95 TYR A O 1
ATOM 740 N N . ALA A 1 96 ? -6.948 -3.234 18.880 1.00 95.12 96 ALA A N 1
ATOM 741 C CA . ALA A 1 96 ? -7.390 -3.438 17.504 1.00 95.12 96 ALA A CA 1
ATOM 742 C C . ALA A 1 96 ? -7.325 -2.132 16.697 1.00 95.12 96 ALA A C 1
ATOM 744 O O . ALA A 1 96 ? -6.900 -2.155 15.544 1.00 95.12 96 ALA A O 1
ATOM 745 N N . ALA A 1 97 ? -7.665 -0.999 17.312 1.00 95.25 97 ALA A N 1
ATOM 746 C CA . ALA A 1 97 ? -7.580 0.317 16.696 1.00 95.25 97 ALA A CA 1
ATOM 747 C C . ALA A 1 97 ? -6.143 0.704 16.352 1.00 95.25 97 ALA A C 1
ATOM 749 O O . ALA A 1 97 ? -5.883 1.097 15.222 1.00 95.25 97 ALA A O 1
ATOM 750 N N . VAL A 1 98 ? -5.198 0.524 17.279 1.00 95.00 98 VAL A N 1
ATOM 751 C CA . VAL A 1 98 ? -3.779 0.820 17.024 1.00 95.00 98 VAL A CA 1
ATOM 752 C C . VAL A 1 98 ? -3.219 -0.082 15.924 1.00 95.00 98 VAL A C 1
ATOM 754 O O . VAL A 1 98 ? -2.548 0.401 15.015 1.00 95.00 98 VAL A O 1
ATOM 757 N N . ARG A 1 99 ? -3.539 -1.382 15.947 1.00 96.38 99 ARG A N 1
ATOM 758 C CA . ARG A 1 99 ? -3.099 -2.317 14.902 1.00 96.38 99 ARG A CA 1
ATOM 759 C C . ARG A 1 99 ? -3.667 -1.953 13.527 1.00 96.38 99 ARG A C 1
ATOM 761 O O . ARG A 1 99 ? -2.937 -1.966 12.540 1.00 96.38 99 ARG A O 1
ATOM 768 N N . THR A 1 100 ? -4.955 -1.624 13.464 1.00 97.81 100 THR A N 1
ATOM 769 C CA . THR A 1 100 ? -5.630 -1.264 12.206 1.00 97.81 100 THR A CA 1
ATOM 770 C C . THR A 1 100 ? -5.133 0.080 11.679 1.00 97.81 100 THR A C 1
ATOM 772 O O . THR A 1 100 ? -4.912 0.219 10.481 1.00 97.81 100 THR A O 1
ATOM 775 N N . LEU A 1 101 ? -4.862 1.039 12.570 1.00 97.12 101 LEU A N 1
ATOM 776 C CA . LEU A 1 101 ? -4.216 2.301 12.217 1.00 97.12 101 LEU A CA 1
ATOM 777 C C . LEU A 1 101 ? -2.824 2.071 11.618 1.00 97.12 101 LEU A C 1
ATOM 779 O O . LEU A 1 101 ? -2.516 2.640 10.578 1.00 97.12 101 LEU A O 1
ATOM 783 N N . GLY A 1 102 ? -2.007 1.207 12.227 1.00 97.62 102 GLY A N 1
ATOM 784 C CA . GLY A 1 102 ? -0.697 0.852 11.677 1.00 97.62 102 GLY A CA 1
ATOM 785 C C . GLY A 1 102 ? -0.800 0.238 10.280 1.00 97.62 102 GLY A C 1
ATOM 786 O O . GLY A 1 102 ? -0.032 0.597 9.392 1.00 97.62 102 GLY A O 1
ATOM 787 N N . LYS A 1 103 ? -1.795 -0.631 10.053 1.00 98.06 103 LYS A N 1
ATOM 788 C CA . LYS A 1 103 ? -2.085 -1.175 8.721 1.00 98.06 103 LYS A CA 1
ATOM 789 C C . LYS A 1 103 ? -2.476 -0.065 7.741 1.00 98.06 103 LYS A C 1
ATOM 791 O O . LYS A 1 103 ? -1.883 0.002 6.676 1.00 98.06 103 LYS A O 1
ATOM 796 N N . LEU A 1 104 ? -3.394 0.834 8.102 1.00 98.31 104 LEU A N 1
ATOM 797 C CA . LEU A 1 104 ? -3.758 1.978 7.257 1.00 98.31 104 LEU A CA 1
ATOM 798 C C . LEU A 1 104 ? -2.527 2.797 6.856 1.00 98.31 104 LEU A C 1
ATOM 800 O O . LEU A 1 104 ? -2.291 2.978 5.670 1.00 98.31 104 LEU A O 1
ATOM 804 N N . MET A 1 105 ? -1.706 3.207 7.825 1.00 98.06 105 MET A N 1
ATOM 805 C CA . MET A 1 105 ? -0.505 4.009 7.569 1.00 98.06 105 MET A CA 1
ATOM 806 C C . MET A 1 105 ? 0.508 3.296 6.665 1.00 98.06 105 MET A C 1
ATOM 808 O O . MET A 1 105 ? 1.152 3.935 5.842 1.00 98.06 105 MET A O 1
ATOM 812 N N . ASN A 1 106 ? 0.648 1.974 6.789 1.00 97.12 106 ASN A N 1
ATOM 813 C CA . ASN A 1 106 ? 1.612 1.222 5.988 1.00 97.12 106 ASN A CA 1
ATOM 814 C C . ASN A 1 106 ? 1.234 1.165 4.495 1.00 97.12 106 ASN A C 1
ATOM 816 O O . ASN A 1 106 ? 2.117 1.050 3.647 1.00 97.12 106 ASN A O 1
ATOM 820 N N . PHE A 1 107 ? -0.062 1.238 4.180 1.00 98.38 107 PHE A N 1
ATOM 821 C CA . PHE A 1 107 ? -0.606 1.082 2.826 1.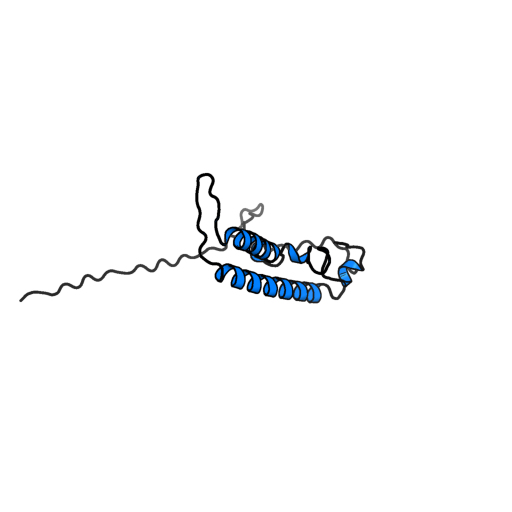00 98.38 107 PHE A CA 1
ATOM 822 C C . PHE A 1 107 ? -1.237 2.372 2.262 1.00 98.38 107 PHE A C 1
ATOM 824 O O . PHE A 1 107 ? -1.853 2.334 1.203 1.00 98.38 107 PHE A O 1
ATOM 831 N N . ASP A 1 108 ? -1.106 3.518 2.938 1.00 98.25 108 ASP A N 1
ATOM 832 C CA . ASP A 1 108 ? -1.718 4.776 2.494 1.00 98.25 108 ASP A CA 1
ATOM 833 C C . ASP A 1 108 ? -0.832 5.534 1.494 1.00 98.25 108 ASP A C 1
ATOM 835 O O . ASP A 1 108 ? 0.119 6.217 1.879 1.00 98.25 108 ASP A O 1
ATOM 839 N N . GLU A 1 109 ? -1.180 5.480 0.204 1.00 97.88 109 GLU A N 1
ATOM 840 C CA . GLU A 1 109 ? -0.494 6.285 -0.816 1.00 97.88 109 GLU A CA 1
ATOM 841 C C . GLU A 1 109 ? -0.684 7.793 -0.590 1.00 97.88 109 GLU A C 1
ATOM 843 O O . GLU A 1 109 ? 0.184 8.576 -0.972 1.00 97.88 109 GLU A O 1
ATOM 848 N N . ASN A 1 110 ? -1.767 8.240 0.064 1.00 97.19 110 ASN A N 1
ATOM 849 C CA . ASN A 1 110 ? -2.044 9.670 0.251 1.00 97.19 110 ASN A CA 1
ATOM 850 C C . ASN A 1 110 ? -1.052 10.365 1.189 1.00 97.19 110 ASN A C 1
ATOM 852 O O . ASN A 1 110 ? -1.023 11.597 1.227 1.00 97.19 110 ASN A O 1
ATOM 856 N N . MET A 1 111 ? -0.247 9.601 1.932 1.00 94.12 111 MET A N 1
ATOM 857 C CA . MET A 1 111 ? 0.844 10.137 2.742 1.00 94.12 111 MET A CA 1
ATOM 858 C C . MET A 1 111 ? 2.028 10.614 1.886 1.00 94.12 111 MET A C 1
ATOM 860 O O . MET A 1 111 ? 2.803 11.455 2.345 1.00 94.12 111 MET A O 1
ATOM 864 N N . SER A 1 112 ? 2.170 10.124 0.647 1.00 93.81 112 SER A N 1
ATOM 865 C CA . SER A 1 112 ? 3.202 10.593 -0.287 1.00 93.81 112 SER A CA 1
ATOM 866 C C . SER A 1 112 ? 2.780 11.888 -1.002 1.00 93.81 112 SER A C 1
ATOM 868 O O . SER A 1 112 ? 1.603 12.052 -1.341 1.00 93.81 112 SER A O 1
ATOM 870 N N . PRO A 1 113 ? 3.715 12.815 -1.308 1.00 91.50 113 PRO A N 1
ATOM 871 C CA . PRO A 1 113 ? 3.392 14.081 -1.977 1.00 91.50 113 PRO A CA 1
ATOM 872 C C . PRO A 1 113 ? 2.658 13.920 -3.314 1.00 91.50 113 PRO A C 1
ATOM 874 O O . PRO A 1 113 ? 1.799 14.734 -3.652 1.00 91.50 113 PRO A O 1
ATOM 877 N N . PHE A 1 114 ? 2.990 12.867 -4.066 1.00 91.38 114 PHE A N 1
ATOM 878 C CA . PHE A 1 114 ? 2.411 12.588 -5.382 1.00 91.38 114 PHE A CA 1
ATOM 879 C C . PHE A 1 114 ? 1.312 11.523 -5.354 1.00 91.38 114 PHE A C 1
ATOM 881 O O . PHE A 1 114 ? 0.729 11.238 -6.398 1.00 91.38 114 PHE A O 1
ATOM 888 N N . ARG A 1 115 ? 0.990 10.973 -4.176 1.00 95.44 115 ARG A N 1
ATOM 889 C CA . ARG A 1 115 ? -0.040 9.941 -3.995 1.00 95.44 115 ARG A CA 1
ATOM 890 C C . ARG A 1 115 ? 0.171 8.720 -4.885 1.00 95.44 115 ARG A C 1
AT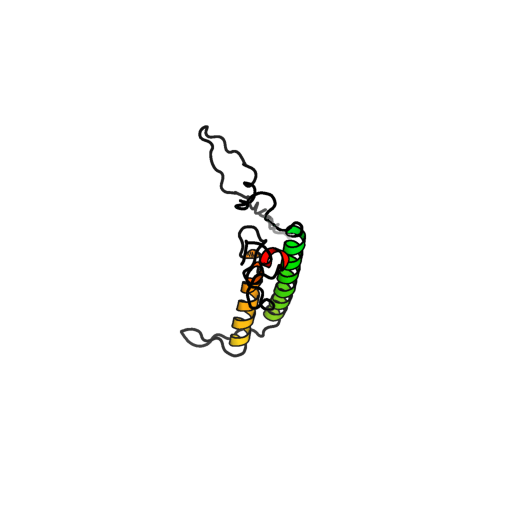OM 892 O O . ARG A 1 115 ? -0.736 8.281 -5.590 1.00 95.44 115 ARG A O 1
ATOM 899 N N . ASN A 1 116 ? 1.405 8.238 -4.911 1.00 93.88 116 ASN A N 1
ATOM 900 C CA . ASN A 1 116 ? 1.837 7.129 -5.756 1.00 93.88 116 ASN A CA 1
ATOM 901 C C . ASN A 1 116 ? 2.767 6.142 -5.041 1.00 93.88 116 ASN A C 1
ATOM 903 O O . ASN A 1 116 ? 3.245 5.206 -5.676 1.00 93.88 116 ASN A O 1
ATOM 907 N N . GLU A 1 117 ? 3.031 6.356 -3.753 1.00 94.94 117 GLU A N 1
ATOM 908 C CA . GLU A 1 117 ? 3.921 5.527 -2.950 1.00 94.94 117 GLU A CA 1
ATOM 909 C C . GLU A 1 117 ? 3.406 5.442 -1.507 1.00 94.94 117 GLU A C 1
ATOM 911 O O . GLU A 1 117 ? 2.955 6.434 -0.934 1.00 94.94 117 GLU A O 1
ATOM 916 N N . ALA A 1 118 ? 3.475 4.253 -0.920 1.00 97.44 118 ALA A N 1
ATOM 917 C CA . ALA A 1 118 ? 3.211 3.987 0.491 1.00 97.44 118 ALA A CA 1
ATOM 918 C C . ALA A 1 118 ? 4.432 3.288 1.107 1.00 97.44 118 ALA A C 1
ATOM 920 O O . ALA A 1 118 ? 5.304 2.810 0.383 1.00 97.44 118 ALA A O 1
ATOM 921 N N . CYS A 1 119 ? 4.490 3.134 2.435 1.00 96.62 119 CYS A N 1
ATOM 922 C CA . CYS A 1 119 ? 5.582 2.383 3.075 1.00 96.62 119 CYS A CA 1
ATOM 923 C C . CYS A 1 119 ? 5.732 0.976 2.468 1.00 96.62 119 CYS A C 1
ATOM 925 O O . CYS A 1 119 ? 6.839 0.499 2.217 1.00 96.62 119 CYS A O 1
ATOM 927 N N . ALA A 1 120 ? 4.602 0.333 2.176 1.00 96.94 120 ALA A N 1
ATOM 928 C CA . ALA A 1 120 ? 4.562 -1.006 1.618 1.00 96.94 120 ALA A CA 1
ATOM 929 C C . ALA A 1 120 ? 4.978 -1.082 0.132 1.00 96.94 120 ALA A C 1
ATOM 931 O O . ALA A 1 120 ? 5.323 -2.165 -0.329 1.00 96.94 120 ALA A O 1
ATOM 932 N N . SER A 1 121 ? 5.036 0.037 -0.602 1.00 95.56 121 SER A N 1
ATOM 933 C CA . SER A 1 121 ? 5.591 0.066 -1.968 1.00 95.56 121 SER A CA 1
ATOM 934 C C . SER A 1 121 ? 7.045 -0.419 -2.007 1.00 95.56 121 SER A C 1
ATOM 936 O O . SER A 1 121 ? 7.487 -0.966 -3.017 1.00 95.56 121 SER A O 1
ATOM 938 N N . CYS A 1 122 ? 7.755 -0.266 -0.884 1.00 93.50 122 CYS A N 1
ATOM 939 C CA . CYS A 1 122 ? 9.141 -0.687 -0.701 1.00 93.50 122 CYS A CA 1
ATOM 940 C C . CYS A 1 122 ? 9.302 -1.787 0.357 1.00 93.50 122 CYS A C 1
ATOM 942 O O . CYS A 1 122 ? 10.198 -2.617 0.252 1.00 93.50 122 CYS A O 1
ATOM 944 N N . HIS A 1 123 ? 8.422 -1.814 1.362 1.00 95.00 123 HIS A N 1
ATOM 945 C CA . HIS A 1 123 ? 8.479 -2.741 2.494 1.00 95.00 123 HIS A CA 1
ATOM 946 C C . HIS A 1 123 ? 7.259 -3.659 2.540 1.00 95.00 123 HIS A C 1
ATOM 948 O O . HIS A 1 123 ? 6.433 -3.608 3.459 1.00 95.00 123 HIS A O 1
ATOM 954 N N . MET A 1 124 ? 7.125 -4.517 1.533 1.00 95.00 124 MET A N 1
ATOM 955 C CA . MET A 1 124 ? 5.960 -5.381 1.406 1.00 95.00 124 MET A CA 1
ATOM 956 C C . MET A 1 124 ? 6.032 -6.577 2.375 1.00 95.00 124 MET A C 1
ATOM 958 O O . MET A 1 124 ? 7.011 -7.327 2.341 1.00 95.00 124 MET A O 1
ATOM 962 N N . PRO A 1 125 ? 5.008 -6.835 3.219 1.00 93.81 125 PRO A N 1
ATOM 963 C CA . PRO A 1 125 ? 5.104 -7.861 4.263 1.00 93.81 125 PRO A CA 1
ATOM 964 C C . PRO A 1 125 ? 5.386 -9.285 3.761 1.00 93.81 125 PRO A C 1
ATOM 966 O O . PRO A 1 125 ? 6.193 -9.987 4.367 1.00 93.81 125 PRO A O 1
ATOM 969 N N . TYR A 1 126 ? 4.773 -9.725 2.652 1.00 93.06 126 TYR A N 1
ATOM 970 C CA . TYR A 1 126 ? 5.029 -11.075 2.115 1.00 93.06 126 TYR A CA 1
ATOM 971 C C . TYR A 1 126 ? 6.427 -11.221 1.508 1.00 93.06 126 TYR A C 1
ATOM 973 O O . TYR A 1 126 ? 6.939 -12.332 1.415 1.00 93.06 126 TYR A O 1
ATOM 981 N N . ALA A 1 127 ? 7.056 -10.109 1.129 1.00 91.94 127 ALA A N 1
ATOM 982 C CA . ALA A 1 127 ? 8.436 -10.058 0.669 1.00 91.94 127 ALA A CA 1
ATOM 983 C C . ALA A 1 127 ? 9.404 -9.835 1.844 1.00 91.94 127 ALA A C 1
ATOM 985 O O . ALA A 1 127 ? 10.456 -9.230 1.672 1.00 91.94 127 ALA A O 1
ATOM 986 N N . ALA A 1 128 ? 9.044 -10.268 3.059 1.00 91.44 128 ALA A N 1
ATOM 987 C CA . ALA A 1 128 ? 9.826 -10.049 4.278 1.00 91.44 128 ALA A CA 1
ATOM 988 C C . ALA A 1 128 ? 10.175 -8.566 4.522 1.00 91.44 128 ALA A C 1
ATOM 990 O O . ALA A 1 128 ? 11.260 -8.250 5.002 1.00 91.44 128 ALA A O 1
ATOM 991 N N . TYR A 1 129 ? 9.246 -7.660 4.193 1.00 91.12 129 TYR A N 1
ATOM 992 C CA . TYR A 1 129 ? 9.431 -6.205 4.258 1.00 91.12 129 TYR A CA 1
ATOM 993 C C . TYR A 1 129 ? 10.546 -5.668 3.346 1.00 91.12 129 TYR A C 1
ATOM 995 O O . TYR A 1 129 ? 11.116 -4.613 3.619 1.00 91.12 129 TYR A O 1
ATOM 1003 N N . SER A 1 130 ? 10.823 -6.369 2.248 1.00 88.44 130 SER A N 1
ATOM 1004 C CA . SER A 1 130 ? 11.670 -5.901 1.149 1.00 88.44 130 SER A CA 1
ATOM 1005 C C . SER A 1 130 ? 10.839 -5.560 -0.093 1.00 88.44 130 SER A C 1
ATOM 1007 O O . SER A 1 130 ? 9.602 -5.621 -0.074 1.00 88.44 130 SER A O 1
ATOM 1009 N N . GLY A 1 131 ? 11.539 -5.208 -1.171 1.00 90.56 131 GLY A N 1
ATOM 1010 C CA . GLY A 1 131 ? 10.967 -4.858 -2.459 1.00 90.56 131 GLY A CA 1
ATOM 1011 C C . GLY A 1 131 ? 10.050 -5.928 -3.046 1.00 90.56 131 GLY A C 1
ATOM 1012 O O . GLY A 1 131 ? 10.524 -7.033 -3.329 1.00 90.56 131 GLY A O 1
ATOM 1013 N N . PRO A 1 132 ? 8.768 -5.624 -3.318 1.00 93.81 132 PRO A N 1
ATOM 1014 C CA . PRO A 1 132 ? 7.833 -6.581 -3.906 1.00 93.81 132 PRO A CA 1
ATOM 1015 C C . PRO A 1 132 ? 8.020 -6.807 -5.410 1.00 93.81 132 PRO A C 1
ATOM 1017 O O . PRO A 1 132 ? 7.291 -7.625 -5.967 1.00 93.81 132 PRO A O 1
ATOM 1020 N N . ILE A 1 133 ? 8.933 -6.088 -6.076 1.00 94.38 133 ILE A N 1
ATOM 1021 C CA . ILE A 1 133 ? 9.174 -6.176 -7.524 1.00 94.38 133 ILE A CA 1
ATOM 1022 C C . ILE A 1 133 ? 10.392 -7.075 -7.787 1.00 94.38 133 ILE A C 1
ATOM 1024 O O . ILE A 1 133 ? 11.531 -6.634 -7.606 1.00 94.38 133 ILE A O 1
ATOM 1028 N N . PRO A 1 134 ? 10.203 -8.327 -8.249 1.00 89.94 134 PRO A N 1
ATOM 1029 C CA . PRO A 1 134 ? 11.315 -9.258 -8.422 1.00 89.94 134 PRO A CA 1
ATOM 1030 C C . PRO A 1 134 ? 12.334 -8.786 -9.458 1.00 89.94 134 PRO A C 1
ATOM 1032 O O . PRO A 1 134 ? 13.530 -8.978 -9.264 1.00 89.94 134 PRO A O 1
ATOM 1035 N N . SER A 1 135 ? 11.884 -8.152 -10.546 1.00 90.12 135 SER A N 1
ATOM 1036 C CA . SER A 1 135 ? 12.779 -7.699 -11.611 1.00 90.12 135 SER A CA 1
ATOM 1037 C C . SER A 1 135 ? 13.730 -6.595 -11.145 1.00 90.12 135 SER A C 1
ATOM 1039 O O . SER A 1 135 ? 14.883 -6.590 -11.562 1.00 90.12 135 SER A O 1
ATOM 1041 N N . VAL A 1 136 ? 13.299 -5.730 -10.220 1.00 87.81 136 VAL A N 1
ATOM 1042 C CA . VAL A 1 136 ? 14.155 -4.728 -9.563 1.00 87.81 136 VAL A CA 1
ATOM 1043 C C . VAL A 1 136 ? 15.190 -5.419 -8.678 1.00 87.81 136 VAL A C 1
ATOM 1045 O O . VAL A 1 136 ? 16.380 -5.155 -8.830 1.00 87.81 136 VAL A O 1
ATOM 1048 N N . ASN A 1 137 ? 14.769 -6.394 -7.865 1.00 83.50 137 ASN A N 1
ATOM 1049 C CA . ASN A 1 137 ? 15.662 -7.151 -6.977 1.00 83.50 137 ASN A CA 1
ATOM 1050 C C . ASN A 1 137 ? 16.739 -7.969 -7.722 1.00 83.50 137 ASN A C 1
ATOM 1052 O O . ASN A 1 137 ? 17.746 -8.345 -7.126 1.00 83.50 137 ASN A O 1
ATOM 1056 N N . LEU A 1 138 ? 16.536 -8.269 -9.011 1.00 82.19 138 LEU A N 1
ATOM 1057 C CA . LEU A 1 138 ? 17.522 -8.938 -9.874 1.00 82.19 138 LEU A CA 1
ATOM 1058 C C . LEU A 1 138 ? 18.553 -7.975 -10.490 1.00 82.19 138 LEU A C 1
ATOM 1060 O O . LEU A 1 138 ? 19.509 -8.428 -11.123 1.00 82.19 138 LEU A O 1
ATOM 1064 N N . THR A 1 139 ? 18.366 -6.663 -10.342 1.00 73.25 139 THR A N 1
ATOM 1065 C CA . THR A 1 139 ? 19.301 -5.640 -10.828 1.00 73.25 139 THR A CA 1
ATOM 1066 C C . THR A 1 139 ? 20.201 -5.118 -9.708 1.00 73.25 139 THR A C 1
ATOM 1068 O O . THR A 1 139 ? 20.014 -5.427 -8.536 1.00 73.25 139 THR A O 1
ATOM 1071 N N . MET A 1 140 ? 21.186 -4.283 -10.057 1.00 58.34 140 MET A N 1
ATOM 1072 C CA . MET A 1 140 ? 22.065 -3.609 -9.085 1.00 58.34 140 MET A CA 1
ATOM 1073 C C . MET A 1 140 ? 21.326 -2.602 -8.181 1.00 58.34 140 MET A C 1
ATOM 1075 O O . MET A 1 140 ? 21.943 -2.012 -7.296 1.00 58.34 140 MET A O 1
ATOM 1079 N N . VAL A 1 141 ? 20.029 -2.380 -8.414 1.00 59.22 141 VAL A N 1
ATOM 1080 C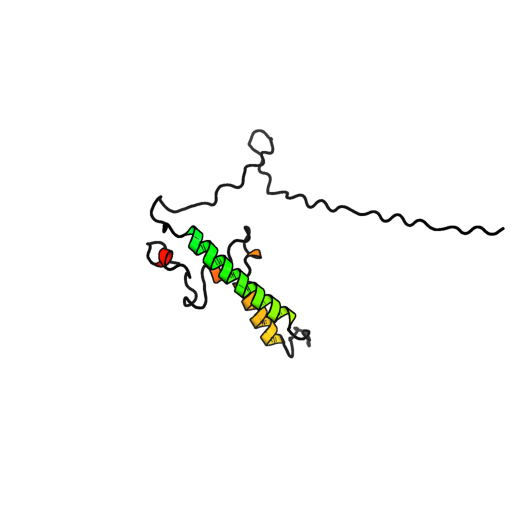 CA . VAL A 1 141 ? 19.149 -1.556 -7.587 1.00 59.22 141 VAL A CA 1
ATOM 1081 C C . VAL A 1 141 ? 18.412 -2.485 -6.623 1.00 59.22 141 VAL A C 1
ATOM 1083 O O . VAL A 1 141 ? 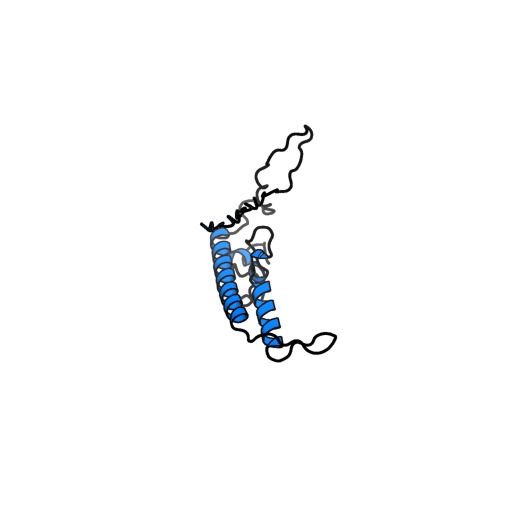17.293 -2.909 -6.887 1.00 59.22 141 VAL A O 1
ATOM 1086 N N . ALA A 1 142 ? 19.067 -2.860 -5.527 1.00 55.41 142 ALA A N 1
ATOM 1087 C CA . ALA A 1 142 ? 18.388 -3.543 -4.431 1.00 55.41 142 ALA A CA 1
ATOM 1088 C C . ALA A 1 142 ? 17.664 -2.513 -3.545 1.00 55.41 142 ALA A C 1
ATOM 1090 O O . ALA A 1 142 ? 18.191 -1.418 -3.326 1.00 55.41 142 ALA A O 1
ATOM 1091 N N . TYR A 1 143 ? 16.466 -2.880 -3.081 1.00 58.16 143 TYR A N 1
ATOM 1092 C CA . TYR A 1 143 ? 15.706 -2.180 -2.037 1.00 58.16 143 TYR A CA 1
ATOM 1093 C C . TYR A 1 143 ? 16.450 -2.128 -0.699 1.00 58.16 143 TYR A C 1
ATOM 1095 O O . TYR A 1 143 ? 17.150 -3.117 -0.376 1.00 58.16 143 TYR A O 1
#

pLDDT: mean 79.71, std 20.34, range [36.47, 98.62]

Sequence (143 aa):
MRRDTYVAGAAVLGLLLVSPAGFAQQNGNGNFVCEPPKRPYDPYPRGILPRDLEPELDRVRREVGFIFDQALAEMRALPPLTRTSNPPTIHGSGYAAVRTLGKLMNFDENMSPFRNEACASCHMPYAAYSGPIPSVNLTMVAY